Protein AF-A0A383DL75-F1 (afdb_monomer_lite)

InterPro domains:
  IPR011055 Duplicated hybrid motif [G3DSA:2.70.70.10] (88-172)

Foldseek 3Di:
DDDDDDDDDDDDDDPPPDPPLDFDAADDDPDPQPPDPDDDDPVVVVVCVVPPDDDDPPDPPDDPQQQAQKPDDHQDCPDPVDQKYWQAAAFNDQDAPDGAHPNRDHSHDGRHHHIDMDRNDVVCVVVVVIPGHDSDDFAWPDWDDDFDPPDPDDDPRGGDTDIDTADPVRHD

Radius of gyration: 24.11 Å; chains: 1; bounding box: 43×79×74 Å

Secondary structure (DSSP, 8-state):
-------------------------S--------TT--PPPHHHHHHHHHHSPPPP-TT-SSS-----SBTTT-SS--STT--EEEEE------STT----TTSS--S-TT--S-EEEES-HHHHHTTSS-B--SSS-EEEEEE--S----SS--TT----EEEEE-TTS--

Organism: NCBI:txid408172

Sequence (172 aa):
MFKHCITLLSLGTLLVGQPREINFGGGPHQREHSTGLKCISEEERSFVREHRIEIDHESMRDTVLFQDPMGNGGMMNLNDSVRHHIWNFVDQNSAVGWILDYNCSFVTYDGHQGTDVVIGGFYYMDEMETPIVAAAPGIVTYSHDGEFDRRTSWINGAVANGVIVSHSDGTS

Structure (mmCIF, N/CA/C/O backbone):
data_AF-A0A383DL75-F1
#
_entry.id   AF-A0A383DL75-F1
#
loop_
_atom_site.group_PDB
_atom_site.id
_atom_site.type_symbol
_atom_site.label_atom_id
_atom_site.label_alt_id
_atom_site.label_comp_id
_atom_site.label_asym_id
_atom_site.label_entity_id
_atom_site.label_seq_id
_atom_site.pdbx_PDB_ins_code
_atom_site.Cartn_x
_atom_site.Cartn_y
_atom_site.Cartn_z
_atom_site.occupancy
_atom_site.B_iso_or_equiv
_atom_site.auth_seq_id
_atom_site.auth_comp_id
_atom_site.auth_asym_id
_atom_site.auth_atom_id
_atom_site.pdbx_PDB_model_num
ATOM 1 N N . MET A 1 1 ? -26.260 -59.511 -46.685 1.00 42.47 1 MET A N 1
ATOM 2 C CA . MET A 1 1 ? -24.889 -58.959 -46.586 1.00 42.47 1 MET A CA 1
ATOM 3 C C . MET A 1 1 ? -24.928 -57.748 -45.666 1.00 42.47 1 MET A C 1
ATOM 5 O O . MET A 1 1 ? -25.382 -56.693 -46.085 1.00 42.47 1 MET A O 1
ATOM 9 N N . 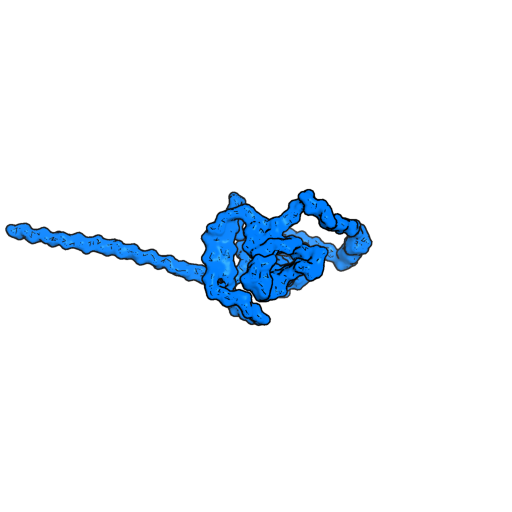PHE A 1 2 ? -24.555 -57.928 -44.398 1.00 41.06 2 PHE A N 1
ATOM 10 C CA . PHE A 1 2 ? -24.536 -56.861 -43.394 1.00 41.06 2 PHE A CA 1
ATOM 11 C C . PHE A 1 2 ? -23.313 -55.963 -43.613 1.00 41.06 2 PHE A C 1
ATOM 13 O O . PHE A 1 2 ? -22.188 -56.453 -43.603 1.00 41.06 2 PHE A O 1
ATOM 20 N N . LYS A 1 3 ? -23.523 -54.657 -43.810 1.00 42.84 3 LYS A N 1
ATOM 21 C CA . LYS A 1 3 ? -22.457 -53.650 -43.728 1.00 42.84 3 LYS A CA 1
ATOM 22 C C . LYS A 1 3 ? -22.528 -53.019 -42.340 1.00 42.84 3 LYS A C 1
ATOM 24 O O . LYS A 1 3 ? -23.490 -52.325 -42.030 1.00 42.84 3 LYS A O 1
ATOM 29 N N . HIS A 1 4 ? -21.551 -53.313 -41.489 1.00 50.03 4 HIS A N 1
ATOM 30 C CA . HIS A 1 4 ? -21.377 -52.624 -40.214 1.00 50.03 4 HIS A CA 1
ATOM 31 C C . HIS A 1 4 ? -20.684 -51.284 -40.477 1.00 50.03 4 HIS A C 1
ATOM 33 O O . HIS A 1 4 ? -19.511 -51.255 -40.839 1.00 50.03 4 HIS A O 1
ATOM 39 N N . CYS A 1 5 ? -21.417 -50.181 -40.324 1.00 48.91 5 CYS A N 1
ATOM 40 C CA . CYS A 1 5 ? -20.821 -48.853 -40.217 1.00 48.91 5 CYS A CA 1
ATOM 41 C C . CYS A 1 5 ? -20.457 -48.620 -38.751 1.00 48.91 5 CYS A C 1
ATOM 43 O O . CYS A 1 5 ? -21.336 -48.564 -37.895 1.00 48.91 5 CYS A O 1
ATOM 45 N N . ILE A 1 6 ? -19.161 -48.512 -38.468 1.00 52.97 6 ILE A N 1
ATOM 46 C CA . ILE A 1 6 ? -18.653 -48.093 -37.163 1.00 52.97 6 ILE A CA 1
ATOM 47 C C . ILE A 1 6 ? -18.639 -46.566 -37.163 1.00 52.97 6 ILE A C 1
ATOM 49 O O . ILE A 1 6 ? -17.884 -45.947 -37.912 1.00 52.97 6 ILE A O 1
ATOM 53 N N . THR A 1 7 ? -19.489 -45.962 -36.340 1.00 50.62 7 THR A N 1
ATOM 54 C CA . THR A 1 7 ? -19.525 -44.512 -36.133 1.00 50.62 7 THR A CA 1
ATOM 55 C C . THR A 1 7 ? -18.568 -44.163 -34.995 1.00 50.62 7 THR A C 1
ATOM 57 O O . THR A 1 7 ? -18.838 -44.479 -33.839 1.00 50.62 7 THR A O 1
ATOM 60 N N . LEU A 1 8 ? -17.434 -43.536 -35.312 1.00 49.12 8 LEU A N 1
ATOM 61 C CA . LEU A 1 8 ? -16.514 -42.983 -34.315 1.00 49.12 8 LEU A CA 1
ATOM 62 C C . LEU A 1 8 ? -17.004 -41.592 -33.891 1.00 49.12 8 LEU A C 1
ATOM 64 O O . LEU A 1 8 ? -16.992 -40.654 -34.683 1.00 49.12 8 LEU A O 1
ATOM 68 N N . LEU A 1 9 ? -17.440 -41.472 -32.637 1.00 41.78 9 LEU A N 1
ATOM 69 C CA . LEU A 1 9 ? -17.756 -40.204 -31.978 1.00 41.78 9 LEU A CA 1
ATOM 70 C C . LEU A 1 9 ? -16.511 -39.720 -31.228 1.00 41.78 9 LEU A C 1
ATOM 72 O O . LEU A 1 9 ? -16.161 -40.268 -30.186 1.00 41.78 9 LEU A O 1
ATOM 76 N N . SER A 1 10 ? -15.835 -38.698 -31.754 1.00 51.44 10 SER A N 1
ATOM 77 C CA . SER A 1 10 ? -14.781 -37.985 -31.028 1.00 51.44 10 SER A CA 1
ATOM 78 C C . SER A 1 10 ? -15.401 -36.836 -30.235 1.00 51.44 10 SER A C 1
ATOM 80 O O . SER A 1 10 ? -15.854 -35.850 -30.819 1.00 51.44 10 SER A O 1
ATOM 82 N N . LEU A 1 11 ? -15.421 -36.950 -28.907 1.00 47.81 11 LEU A N 1
ATOM 83 C CA . LEU A 1 11 ? -15.796 -35.852 -28.021 1.00 47.81 11 LEU A CA 1
ATOM 84 C C . LEU A 1 11 ? -14.562 -34.962 -27.808 1.00 47.81 11 LEU A C 1
ATOM 86 O O . LEU A 1 11 ? -13.659 -35.309 -27.052 1.00 47.81 11 LEU A O 1
ATOM 90 N N . GLY A 1 12 ? -14.491 -33.840 -28.522 1.00 51.06 12 GLY A N 1
ATOM 91 C CA . GLY A 1 12 ? -13.482 -32.811 -28.283 1.00 51.06 12 GLY A CA 1
ATOM 92 C C . GLY A 1 12 ? -13.946 -31.879 -27.169 1.00 51.06 12 GLY A C 1
ATOM 93 O O . GLY A 1 12 ? -14.786 -31.015 -27.403 1.00 51.06 12 GLY A O 1
ATOM 94 N N . THR A 1 13 ? -13.418 -32.037 -25.959 1.00 52.97 13 THR A N 1
ATOM 95 C CA . THR A 1 13 ? -13.577 -31.039 -24.894 1.00 52.97 13 THR A CA 1
ATOM 96 C C . THR A 1 13 ? -12.610 -29.886 -25.135 1.00 52.97 13 THR A C 1
ATOM 98 O O . THR A 1 13 ? -11.416 -30.002 -24.868 1.00 52.97 13 THR A O 1
ATOM 101 N N . LEU A 1 14 ? -13.129 -28.764 -25.635 1.00 51.28 14 LEU A N 1
ATOM 102 C CA . LEU A 1 14 ? -12.447 -27.474 -25.570 1.00 51.28 14 LEU A CA 1
ATOM 103 C C . LEU A 1 14 ? -12.584 -26.935 -24.143 1.00 51.28 14 LEU A C 1
ATOM 105 O O . LEU A 1 14 ? -13.627 -26.401 -23.769 1.00 51.28 14 LEU A O 1
ATOM 109 N N . LEU A 1 15 ? -11.531 -27.086 -23.338 1.00 45.84 15 LEU A N 1
ATOM 110 C CA . LEU A 1 15 ? -11.371 -26.305 -22.115 1.00 45.84 15 LEU A CA 1
ATOM 111 C C . LEU A 1 15 ? -11.049 -24.867 -22.526 1.00 45.84 15 LEU A C 1
ATOM 113 O O . LEU A 1 15 ? -9.891 -24.506 -22.720 1.00 45.84 15 LEU A O 1
ATOM 117 N N . VAL A 1 16 ? -12.084 -24.046 -22.697 1.00 49.78 16 VAL A N 1
ATOM 118 C CA . VAL A 1 16 ? -11.918 -22.595 -22.799 1.00 49.78 16 VAL A CA 1
ATOM 119 C C . VAL A 1 16 ? -11.788 -22.060 -21.377 1.00 49.78 16 VAL A C 1
ATOM 121 O O . VAL A 1 16 ? -12.759 -21.620 -20.768 1.00 49.78 16 VAL A O 1
ATOM 124 N N . GLY A 1 17 ? -10.583 -22.141 -20.816 1.00 41.09 17 GLY A N 1
ATOM 125 C CA . GLY A 1 17 ? -10.219 -21.276 -19.704 1.00 41.09 17 GLY A CA 1
ATOM 126 C C . GLY A 1 17 ? -10.011 -19.883 -20.278 1.00 41.09 17 GLY A C 1
ATOM 127 O O . GLY A 1 17 ? -8.987 -19.639 -20.906 1.00 41.09 17 GLY A O 1
ATOM 128 N N . GLN A 1 18 ? -10.988 -18.985 -20.139 1.00 46.84 18 GLN A N 1
ATOM 129 C CA . GLN A 1 18 ? -10.703 -17.571 -20.361 1.00 46.84 18 GLN A CA 1
ATOM 130 C C . GLN A 1 18 ? -9.778 -17.134 -19.221 1.00 46.84 18 GLN A C 1
ATOM 132 O O . GLN A 1 18 ? -10.210 -17.226 -18.067 1.00 46.84 18 GLN A O 1
ATOM 137 N N . PRO A 1 19 ? -8.537 -16.687 -19.484 1.00 45.16 19 PRO A N 1
ATOM 138 C CA . PRO A 1 19 ? -7.807 -15.947 -18.472 1.00 45.16 19 PRO A CA 1
ATOM 139 C C . PRO A 1 19 ? -8.673 -14.731 -18.146 1.00 45.16 19 PRO A C 1
ATOM 141 O O . PRO A 1 19 ? -8.923 -13.878 -18.998 1.00 45.16 19 PRO A O 1
ATOM 144 N N . ARG A 1 20 ? -9.244 -14.702 -16.941 1.00 49.75 20 ARG A N 1
ATOM 145 C CA . ARG A 1 20 ? -9.799 -13.461 -16.419 1.00 49.75 20 ARG A CA 1
ATOM 146 C C . ARG A 1 20 ? -8.587 -12.610 -16.096 1.00 49.75 20 ARG A C 1
ATOM 148 O O . ARG A 1 20 ? -7.905 -12.895 -15.122 1.00 49.75 20 ARG A O 1
ATOM 155 N N . GLU A 1 21 ? -8.316 -11.611 -16.924 1.00 49.25 21 GLU A N 1
ATOM 156 C CA . GLU A 1 21 ? -7.461 -10.502 -16.516 1.00 49.25 21 GLU A CA 1
ATOM 157 C C . GLU A 1 21 ? -8.170 -9.819 -15.344 1.00 49.25 21 GLU A C 1
ATOM 159 O O . GLU A 1 21 ? -9.138 -9.073 -15.508 1.00 49.25 21 GLU A O 1
ATOM 164 N N . ILE A 1 22 ? -7.771 -10.194 -14.130 1.00 54.69 22 ILE A N 1
ATOM 165 C CA . ILE A 1 22 ? -8.186 -9.510 -12.916 1.00 54.69 22 ILE A CA 1
ATOM 166 C C . ILE A 1 22 ? -7.226 -8.338 -12.780 1.00 54.69 22 ILE A C 1
ATOM 168 O O . ILE A 1 22 ? -6.061 -8.517 -12.436 1.00 54.69 22 ILE A O 1
ATOM 172 N N . ASN A 1 23 ? -7.716 -7.135 -13.067 1.00 51.34 23 ASN A N 1
ATOM 173 C CA . ASN A 1 23 ? -6.994 -5.930 -12.694 1.00 51.34 23 ASN A CA 1
ATOM 174 C C . ASN A 1 23 ? -6.968 -5.863 -11.170 1.00 51.34 23 ASN A C 1
ATOM 176 O O . ASN A 1 23 ? -8.003 -5.663 -10.532 1.00 51.34 23 ASN A O 1
ATOM 180 N N . PHE A 1 24 ? -5.791 -6.061 -10.593 1.00 51.41 24 PHE A N 1
ATOM 181 C CA . PHE A 1 24 ? -5.577 -5.835 -9.177 1.00 51.41 24 PHE A CA 1
ATOM 182 C C . PHE A 1 24 ? -5.606 -4.329 -8.901 1.00 51.41 24 PHE A C 1
ATOM 184 O O . PHE A 1 24 ? -4.715 -3.591 -9.314 1.00 51.41 24 PHE A O 1
ATOM 191 N N . GLY A 1 25 ? -6.648 -3.875 -8.211 1.00 55.88 25 GLY A N 1
ATOM 192 C CA . GLY A 1 25 ? -6.538 -2.749 -7.284 1.00 55.88 25 GLY A CA 1
ATOM 193 C C . GLY A 1 25 ? -6.279 -3.296 -5.880 1.00 55.88 25 GLY A C 1
ATOM 194 O O . GLY A 1 25 ? -6.403 -4.508 -5.677 1.00 55.88 25 GLY A O 1
ATOM 195 N N . GLY A 1 26 ? -5.951 -2.434 -4.908 1.00 52.50 26 GLY A N 1
ATOM 196 C CA . GLY A 1 26 ? -6.023 -2.810 -3.489 1.00 52.50 26 GLY A CA 1
ATOM 197 C C . GLY A 1 26 ? -7.316 -3.598 -3.257 1.00 52.50 26 GLY A C 1
ATOM 198 O O . GLY A 1 26 ? -8.362 -3.175 -3.741 1.00 52.50 26 GLY A O 1
ATOM 199 N N . GLY A 1 27 ? -7.207 -4.809 -2.708 1.00 48.97 27 GLY A N 1
ATOM 200 C CA . GLY A 1 27 ? -8.174 -5.887 -2.937 1.00 48.97 27 GLY A CA 1
ATOM 201 C C . GLY A 1 27 ? -9.645 -5.530 -2.667 1.00 48.97 27 GLY A C 1
ATOM 202 O O . GLY A 1 27 ? -9.949 -4.619 -1.892 1.00 48.97 27 GLY A O 1
ATOM 203 N N . PRO A 1 28 ? -10.595 -6.258 -3.280 1.00 49.22 28 PRO A N 1
ATOM 204 C CA . PRO A 1 28 ? -12.015 -5.996 -3.112 1.00 49.22 28 PRO A CA 1
ATOM 205 C C . PRO A 1 28 ? -12.474 -6.434 -1.718 1.00 49.22 28 PRO A C 1
ATOM 207 O O . PRO A 1 28 ? -13.021 -7.520 -1.541 1.00 49.22 28 PRO A O 1
ATOM 210 N N . HIS A 1 29 ? -12.307 -5.580 -0.713 1.00 53.38 29 HIS A N 1
ATOM 211 C CA . HIS A 1 29 ? -13.022 -5.763 0.541 1.00 53.38 29 HIS A CA 1
ATOM 212 C C . HIS A 1 29 ? -14.446 -5.227 0.363 1.00 53.38 29 HIS A C 1
ATOM 214 O O . HIS A 1 29 ? -14.641 -4.038 0.080 1.00 53.38 29 HIS A O 1
ATOM 220 N N . GLN A 1 30 ? -15.453 -6.098 0.502 1.00 52.34 30 GLN A N 1
ATOM 221 C CA . GLN A 1 30 ? -16.832 -5.647 0.677 1.00 52.34 30 GLN A CA 1
ATOM 222 C C . GLN A 1 30 ? -16.879 -4.850 1.971 1.00 52.34 30 GLN A C 1
ATOM 224 O O . GLN A 1 30 ? -16.890 -5.408 3.063 1.00 52.34 30 GLN A O 1
ATOM 229 N N . ARG A 1 31 ? -16.862 -3.527 1.846 1.00 54.28 31 ARG A N 1
ATOM 230 C CA . ARG A 1 31 ? -16.997 -2.671 3.008 1.00 54.28 31 ARG A CA 1
ATOM 231 C C . ARG A 1 31 ? -18.422 -2.765 3.512 1.00 54.28 31 ARG A C 1
ATOM 233 O O . ARG A 1 31 ? -19.342 -2.238 2.887 1.00 54.28 31 ARG A O 1
ATOM 240 N N . GLU A 1 32 ? -18.595 -3.387 4.670 1.00 54.12 32 GLU A N 1
ATOM 241 C CA . GLU A 1 32 ? -19.666 -2.947 5.548 1.00 54.12 32 GLU A CA 1
ATOM 242 C C . GLU A 1 32 ? -19.426 -1.461 5.819 1.00 54.12 32 GLU A C 1
ATOM 244 O O . GLU A 1 32 ? -18.307 -1.042 6.123 1.00 54.12 32 GLU A O 1
ATOM 249 N N . HIS A 1 33 ? -20.453 -0.642 5.599 1.00 50.91 33 HIS A N 1
ATOM 250 C CA . HIS A 1 33 ? -20.354 0.792 5.817 1.00 50.91 33 HIS A CA 1
ATOM 251 C C . HIS A 1 33 ? -19.803 1.047 7.225 1.00 50.91 33 HIS A C 1
ATOM 253 O O . HIS A 1 33 ? -20.473 0.740 8.211 1.00 50.91 33 HIS A O 1
ATOM 259 N N . SER A 1 34 ? -18.647 1.705 7.340 1.00 53.69 34 SER A N 1
ATOM 260 C CA . SER A 1 34 ? -18.241 2.342 8.591 1.00 53.69 34 SER A CA 1
ATOM 261 C C . SER A 1 34 ? -19.082 3.607 8.786 1.00 53.69 34 SER A C 1
ATOM 263 O O . SER A 1 34 ? -18.582 4.733 8.779 1.00 53.69 34 SER A O 1
ATOM 265 N N . THR A 1 35 ? -20.402 3.444 8.910 1.00 48.66 35 THR A N 1
ATOM 266 C CA . THR A 1 35 ? -21.279 4.494 9.419 1.00 48.66 35 THR A CA 1
ATOM 267 C C . THR A 1 35 ? -20.797 4.837 10.823 1.00 48.66 35 THR A C 1
ATOM 269 O O . THR A 1 35 ? -21.092 4.115 11.771 1.00 48.66 35 THR A O 1
ATOM 272 N N . GLY A 1 36 ? -20.033 5.923 10.953 1.00 57.62 36 GLY A N 1
ATOM 273 C CA . GLY A 1 36 ? -19.662 6.479 12.252 1.00 57.62 36 GLY A CA 1
ATOM 274 C C . GLY A 1 36 ? -18.179 6.487 12.608 1.00 57.62 36 GLY A C 1
ATOM 275 O O . GLY A 1 36 ? -17.886 6.570 13.800 1.00 57.62 36 GLY A O 1
ATOM 276 N N . LEU A 1 37 ? -17.243 6.450 11.647 1.00 62.88 37 LEU A N 1
ATOM 277 C CA . LEU A 1 37 ? -15.841 6.750 11.967 1.00 62.88 37 LEU A CA 1
ATOM 278 C C . LEU A 1 37 ? -15.741 8.221 12.415 1.00 62.88 37 LEU A C 1
ATOM 280 O O . LEU A 1 37 ? -15.730 9.149 11.608 1.00 62.88 37 LEU A O 1
ATOM 284 N N . LYS A 1 38 ? -15.790 8.439 13.732 1.00 75.12 38 LYS A N 1
ATOM 285 C CA . LYS A 1 38 ? -15.783 9.767 14.342 1.00 75.12 38 LYS A CA 1
ATOM 286 C C . LYS A 1 38 ? -14.341 10.173 14.600 1.00 75.12 38 LYS A C 1
ATOM 288 O O . LYS A 1 38 ? -13.745 9.771 15.595 1.00 75.12 38 LYS A O 1
ATOM 293 N N . CYS A 1 39 ? -13.800 10.971 13.693 1.00 84.81 39 CYS A N 1
ATOM 294 C CA . CYS A 1 39 ? -12.496 11.576 13.883 1.00 84.81 39 CYS A CA 1
ATOM 295 C C . CYS A 1 39 ? -12.513 12.571 15.042 1.00 84.81 39 CYS A C 1
ATOM 297 O O . CYS A 1 39 ? -13.478 13.318 15.216 1.00 84.81 39 CYS A O 1
ATOM 299 N N . ILE A 1 40 ? -11.436 12.558 15.825 1.00 86.94 40 ILE A N 1
ATOM 300 C CA . ILE A 1 40 ? -11.167 13.590 16.826 1.00 86.94 40 ILE A CA 1
ATOM 301 C C . ILE A 1 40 ? -10.831 14.912 16.128 1.00 86.94 40 ILE A C 1
ATOM 303 O O . ILE A 1 40 ? -10.343 14.911 14.993 1.00 86.94 40 ILE A O 1
ATOM 307 N N . SER A 1 41 ? -11.093 16.034 16.793 1.00 88.12 41 SER A N 1
ATOM 308 C CA . SER A 1 41 ? -10.716 17.352 16.280 1.00 88.12 41 SER A CA 1
ATOM 309 C C . SER A 1 41 ? -9.192 17.534 16.268 1.00 88.12 41 SER A C 1
ATOM 311 O O . SER A 1 41 ? -8.450 16.779 16.903 1.00 88.12 41 SER A O 1
ATOM 313 N N . GLU A 1 42 ? -8.693 18.547 15.556 1.00 87.38 42 GLU A N 1
ATOM 314 C CA . GLU A 1 42 ? -7.250 18.825 15.532 1.00 87.38 42 GLU A CA 1
ATOM 315 C C . GLU A 1 42 ? -6.740 19.315 16.900 1.00 87.38 42 GLU A C 1
ATOM 317 O O . GLU A 1 42 ? -5.592 19.053 17.271 1.00 87.38 42 GLU A O 1
ATOM 322 N N .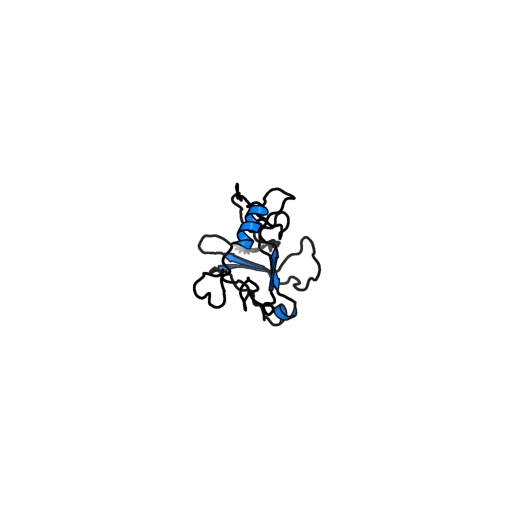 GLU A 1 43 ? -7.601 19.960 17.692 1.00 92.38 43 GLU A N 1
ATOM 323 C CA . GLU A 1 43 ? -7.315 20.327 19.081 1.00 92.38 43 GLU A CA 1
ATOM 324 C C . GLU A 1 43 ? -7.177 19.080 19.961 1.00 92.38 43 GLU A C 1
ATOM 326 O O . GLU A 1 43 ? -6.179 18.938 20.668 1.00 92.38 43 GLU A O 1
ATOM 331 N N . GLU A 1 44 ? -8.128 18.143 19.878 1.00 91.19 44 GLU A N 1
ATOM 332 C CA . GLU A 1 44 ? -8.065 16.864 20.598 1.00 91.19 44 GLU A CA 1
ATOM 333 C C . GLU A 1 44 ? -6.829 16.057 20.178 1.00 91.19 44 GLU A C 1
ATOM 335 O O . GLU A 1 44 ? -6.119 15.503 21.018 1.00 91.19 44 GLU A O 1
ATOM 340 N N . ARG A 1 45 ? -6.514 16.037 18.879 1.00 89.31 45 ARG A N 1
ATOM 341 C CA . ARG A 1 45 ? -5.322 15.366 18.353 1.00 89.31 45 ARG A CA 1
ATOM 342 C C . ARG A 1 45 ? -4.034 15.997 18.873 1.00 89.31 45 ARG A C 1
ATOM 344 O O . ARG A 1 45 ? -3.108 15.274 19.241 1.00 89.31 45 ARG A O 1
ATOM 351 N N . SER A 1 46 ? -3.959 17.324 18.915 1.00 90.69 46 SER A N 1
ATOM 352 C CA . SER A 1 46 ? -2.805 18.042 19.467 1.00 90.69 46 SER A CA 1
ATOM 353 C C . SER A 1 46 ? -2.635 17.754 20.953 1.00 90.69 46 SER A C 1
ATOM 355 O O . SER A 1 46 ? -1.528 17.431 21.379 1.00 90.69 46 SER A O 1
ATOM 357 N N . PHE A 1 47 ? -3.739 17.751 21.703 1.00 94.19 47 PHE A N 1
ATOM 358 C CA . PHE A 1 47 ? -3.746 17.375 23.110 1.00 94.19 47 PHE A CA 1
ATOM 359 C C . PHE A 1 47 ? -3.204 15.953 23.314 1.00 94.19 47 PHE A C 1
ATOM 361 O O . PHE A 1 47 ? -2.295 15.756 24.117 1.00 94.19 47 PHE A O 1
ATOM 368 N N . VAL A 1 48 ? -3.678 14.969 22.541 1.00 89.69 48 VAL A N 1
ATOM 369 C CA . VAL A 1 48 ? -3.166 13.589 22.607 1.00 89.69 48 VAL A CA 1
ATOM 370 C C . VAL A 1 48 ? -1.678 13.522 22.254 1.00 89.69 48 VAL A C 1
ATOM 372 O O . VAL A 1 48 ? -0.934 12.837 22.945 1.00 89.69 48 VAL A O 1
ATOM 375 N N . ARG A 1 49 ? -1.207 14.224 21.215 1.00 86.94 49 ARG A N 1
ATOM 376 C CA . ARG A 1 49 ? 0.219 14.211 20.832 1.00 86.94 49 ARG A CA 1
ATOM 377 C C . ARG A 1 49 ? 1.134 14.793 21.907 1.00 86.94 49 ARG A C 1
ATOM 379 O O . ARG A 1 49 ? 2.239 14.290 22.065 1.00 86.94 49 ARG A O 1
ATOM 386 N N . GLU A 1 50 ? 0.683 15.822 22.616 1.00 93.06 50 GLU A N 1
ATOM 387 C CA . GLU A 1 50 ? 1.445 16.464 23.693 1.00 93.06 50 GLU A CA 1
ATOM 388 C C . GLU A 1 50 ? 1.436 15.638 24.989 1.00 93.06 50 GLU A C 1
ATOM 390 O O . GLU A 1 50 ? 2.417 15.639 25.726 1.00 93.06 50 GLU A O 1
ATOM 395 N N . HIS A 1 51 ? 0.350 14.905 25.255 1.00 91.69 51 HIS A N 1
ATOM 396 C CA . HIS A 1 51 ? 0.144 14.196 26.524 1.00 91.69 51 HIS A CA 1
ATOM 397 C C . HIS A 1 51 ? 0.296 12.672 26.419 1.00 91.69 51 HIS A C 1
ATOM 399 O O . HIS A 1 51 ? 0.115 11.966 27.416 1.00 91.69 51 HIS A O 1
ATOM 405 N N . ARG A 1 52 ? 0.594 12.131 25.231 1.00 87.38 52 ARG A N 1
ATOM 406 C CA . ARG A 1 52 ? 0.845 10.694 25.065 1.00 87.38 52 ARG A CA 1
ATOM 407 C C . ARG A 1 52 ? 2.137 10.301 25.773 1.00 87.38 52 ARG A C 1
ATOM 409 O O . ARG A 1 52 ? 3.127 11.022 25.746 1.00 87.38 52 ARG A O 1
ATOM 416 N N . ILE A 1 53 ? 2.127 9.111 26.359 1.00 87.31 53 ILE A N 1
ATOM 417 C CA . ILE A 1 53 ? 3.335 8.481 26.885 1.00 87.31 53 ILE A CA 1
ATOM 418 C C . ILE A 1 53 ? 4.173 8.022 25.689 1.00 87.31 53 ILE A C 1
ATOM 420 O O . ILE A 1 53 ? 3.668 7.308 24.821 1.00 87.31 53 ILE A O 1
ATOM 424 N N . GLU A 1 54 ? 5.439 8.428 25.642 1.00 78.75 54 GLU A N 1
ATOM 425 C CA . GLU A 1 54 ? 6.400 7.865 24.696 1.00 78.75 54 GLU A CA 1
ATOM 426 C C . GLU A 1 54 ? 6.791 6.465 25.173 1.00 78.75 54 GLU A C 1
ATOM 428 O O . GLU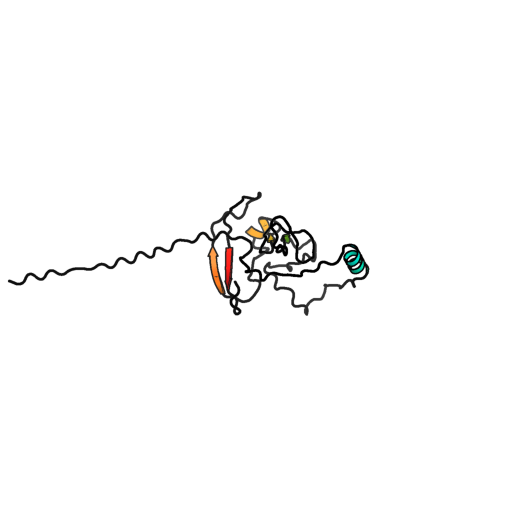 A 1 54 ? 7.307 6.287 26.277 1.00 78.75 54 GLU A O 1
ATOM 433 N N . ILE A 1 55 ? 6.475 5.459 24.360 1.00 72.44 55 ILE A N 1
ATOM 434 C CA . ILE A 1 55 ? 6.837 4.070 24.625 1.00 72.44 55 ILE A CA 1
ATOM 435 C C . ILE A 1 55 ? 8.123 3.786 23.859 1.00 72.44 55 ILE A C 1
ATOM 437 O O . ILE A 1 55 ? 8.168 3.945 22.641 1.00 72.44 55 ILE A O 1
ATOM 441 N N . ASP A 1 56 ? 9.155 3.354 24.578 1.00 67.44 56 ASP A N 1
ATOM 442 C CA . ASP A 1 56 ? 10.360 2.813 23.964 1.00 67.44 56 ASP A CA 1
ATOM 443 C C . ASP A 1 56 ? 10.061 1.414 23.404 1.00 67.44 56 ASP A C 1
ATOM 445 O O . ASP A 1 56 ? 9.657 0.494 24.124 1.00 67.44 56 ASP A O 1
ATOM 449 N N . HIS A 1 57 ? 10.216 1.278 22.091 1.00 62.59 57 HIS A N 1
ATOM 450 C CA . HIS A 1 57 ? 9.873 0.076 21.346 1.00 62.59 57 HIS A CA 1
ATOM 451 C C . HIS A 1 57 ? 11.037 -0.929 21.241 1.00 62.59 57 HIS A C 1
ATOM 453 O O . HIS A 1 57 ? 10.851 -1.982 20.628 1.00 62.59 57 HIS A O 1
ATOM 459 N N . GLU A 1 58 ? 12.197 -0.681 21.872 1.00 57.47 58 GLU A N 1
ATOM 460 C CA . GLU A 1 58 ? 13.389 -1.552 21.788 1.00 57.47 58 GLU A CA 1
ATOM 461 C C . GLU A 1 58 ? 13.150 -3.030 22.189 1.00 57.47 58 GLU A C 1
ATOM 463 O O . GLU A 1 58 ? 13.912 -3.909 21.786 1.00 57.47 58 GLU A O 1
ATOM 468 N N . SER A 1 59 ? 12.085 -3.349 22.940 1.00 52.50 59 SER A N 1
ATOM 469 C CA . SER A 1 59 ? 11.833 -4.695 23.492 1.00 52.50 59 SER A CA 1
ATOM 470 C C . SER A 1 59 ? 10.431 -5.267 23.203 1.00 52.50 59 SER A C 1
ATOM 472 O O . SER A 1 59 ? 9.919 -6.077 23.985 1.00 52.50 59 SER A O 1
ATOM 474 N N . MET A 1 60 ? 9.773 -4.902 22.098 1.00 52.97 60 MET A N 1
ATOM 475 C CA . MET A 1 60 ? 8.456 -5.466 21.745 1.00 52.97 60 MET A CA 1
ATOM 476 C C . MET A 1 60 ? 8.526 -6.944 21.307 1.00 52.97 60 MET A C 1
ATOM 478 O O . MET A 1 60 ? 8.351 -7.278 20.141 1.00 52.97 60 MET A O 1
ATOM 482 N N . ARG A 1 61 ? 8.750 -7.859 22.258 1.00 51.62 61 ARG A N 1
ATOM 483 C CA . ARG A 1 61 ? 8.542 -9.307 22.073 1.00 51.62 61 ARG A CA 1
ATOM 484 C C . ARG A 1 61 ? 7.082 -9.734 22.245 1.00 51.62 61 ARG A C 1
ATOM 486 O O . ARG A 1 61 ? 6.754 -10.848 21.859 1.00 51.62 61 ARG A O 1
ATOM 493 N N . ASP A 1 62 ? 6.243 -8.878 22.831 1.00 47.38 62 ASP A N 1
ATOM 494 C CA . ASP A 1 62 ? 4.943 -9.288 23.394 1.00 47.38 62 ASP A CA 1
ATOM 495 C C . ASP A 1 62 ? 3.735 -8.528 22.826 1.00 47.38 62 ASP A C 1
ATOM 497 O O . ASP A 1 62 ? 2.591 -8.757 23.207 1.00 47.38 62 ASP A O 1
ATOM 501 N N . THR A 1 63 ? 3.961 -7.606 21.892 1.00 47.91 63 THR A N 1
ATOM 502 C CA . THR A 1 63 ? 2.864 -7.050 21.098 1.00 47.91 63 THR A CA 1
ATOM 503 C C . THR A 1 63 ? 2.721 -7.924 19.868 1.00 47.91 63 THR A C 1
ATOM 505 O O . THR A 1 63 ? 3.713 -8.173 19.184 1.00 47.91 63 THR A O 1
ATOM 508 N N . VAL A 1 64 ? 1.501 -8.384 19.576 1.00 46.34 64 VAL A N 1
ATOM 509 C CA . VAL A 1 64 ? 1.164 -8.919 18.253 1.00 46.34 64 VAL A CA 1
ATOM 510 C C . VAL A 1 64 ? 1.317 -7.756 17.279 1.00 46.34 64 VAL A C 1
ATOM 512 O O . VAL A 1 64 ? 0.380 -7.008 17.013 1.00 46.34 64 VAL A O 1
ATOM 515 N N . LEU A 1 65 ? 2.550 -7.536 16.830 1.00 49.38 65 LEU A N 1
ATOM 516 C CA . LEU A 1 65 ? 2.827 -6.739 15.658 1.00 49.38 65 LEU A CA 1
ATOM 517 C C . LEU A 1 65 ? 2.019 -7.406 14.548 1.00 49.38 65 LEU A C 1
ATOM 519 O O . LEU A 1 65 ? 2.068 -8.635 14.424 1.00 49.38 65 LEU A O 1
ATOM 523 N N . PHE A 1 66 ? 1.243 -6.627 13.790 1.00 50.41 66 PHE A N 1
ATOM 524 C CA . PHE A 1 66 ? 0.740 -7.102 12.503 1.00 50.41 66 PHE A CA 1
ATOM 525 C C . PHE A 1 66 ? 1.900 -7.831 11.828 1.00 50.41 66 PHE A C 1
ATOM 527 O O . PHE A 1 66 ? 2.984 -7.254 11.711 1.00 50.41 66 PHE A O 1
ATOM 534 N N . GLN A 1 67 ? 1.717 -9.121 11.530 1.00 53.06 67 GLN A N 1
ATOM 535 C CA . GLN A 1 67 ? 2.753 -9.896 10.864 1.00 53.06 67 GLN A CA 1
ATOM 536 C C . GLN A 1 67 ? 3.090 -9.143 9.587 1.00 53.06 67 GLN A C 1
ATOM 538 O O . GLN A 1 67 ? 2.225 -8.929 8.741 1.00 53.06 67 GLN A O 1
ATOM 543 N N . ASP A 1 68 ? 4.319 -8.645 9.532 1.00 63.03 68 ASP A N 1
ATOM 544 C CA . ASP A 1 68 ? 4.760 -7.792 8.449 1.00 63.03 68 ASP A CA 1
ATOM 545 C C . ASP A 1 68 ? 4.818 -8.627 7.167 1.00 63.03 68 ASP A C 1
ATOM 547 O O . ASP A 1 68 ? 5.593 -9.589 7.116 1.00 63.03 68 ASP A O 1
ATOM 551 N N . PRO A 1 69 ? 4.010 -8.306 6.140 1.00 67.19 69 PRO A N 1
ATOM 552 C CA . PRO A 1 69 ? 4.127 -8.975 4.856 1.00 67.19 69 PRO A CA 1
ATOM 553 C C . PRO A 1 69 ? 5.421 -8.607 4.125 1.00 67.19 69 PRO A C 1
ATOM 555 O O . PRO A 1 69 ? 5.706 -9.186 3.084 1.00 67.19 69 PRO A O 1
ATOM 558 N N . MET A 1 70 ? 6.211 -7.656 4.622 1.00 64.19 70 MET A N 1
ATOM 559 C CA . MET A 1 70 ? 7.532 -7.340 4.100 1.00 64.19 70 MET A CA 1
ATOM 560 C C . MET A 1 70 ? 8.592 -7.947 5.023 1.00 64.19 70 MET A C 1
ATOM 562 O O . MET A 1 70 ? 8.587 -7.776 6.234 1.00 64.19 70 MET A O 1
ATOM 566 N N . GLY A 1 71 ? 9.514 -8.741 4.490 1.00 58.66 71 GLY A N 1
ATOM 567 C CA . GLY A 1 71 ? 10.627 -9.236 5.296 1.00 58.66 71 GLY A CA 1
ATOM 568 C C . GLY A 1 71 ? 11.500 -8.088 5.828 1.00 58.66 71 GLY A C 1
ATOM 569 O O . GLY A 1 71 ? 11.462 -6.969 5.326 1.00 58.66 71 GLY A O 1
ATOM 570 N N . ASN A 1 72 ? 12.376 -8.398 6.788 1.00 56.94 72 ASN A N 1
ATOM 571 C CA . ASN A 1 72 ? 13.527 -7.555 7.141 1.00 56.94 72 ASN A CA 1
ATOM 572 C C . ASN A 1 72 ? 13.235 -6.196 7.834 1.00 56.94 72 ASN A C 1
ATOM 574 O O . ASN A 1 72 ? 14.012 -5.260 7.659 1.00 56.94 72 ASN A O 1
ATOM 578 N N . GLY A 1 73 ? 12.188 -6.060 8.665 1.00 54.56 73 GLY A N 1
ATOM 579 C CA . GLY A 1 73 ? 12.137 -4.902 9.582 1.00 54.56 73 GLY A CA 1
ATOM 580 C C . GLY A 1 73 ? 10.808 -4.468 10.201 1.00 54.56 73 GLY A C 1
ATOM 581 O O . GLY A 1 73 ? 10.853 -3.664 11.127 1.00 54.56 73 GLY A O 1
ATOM 582 N N . GLY A 1 74 ? 9.651 -4.977 9.773 1.00 55.59 74 GLY A N 1
ATOM 583 C CA . GLY A 1 74 ? 8.349 -4.469 10.235 1.00 55.59 74 GLY A CA 1
ATOM 584 C C . GLY A 1 74 ? 7.795 -3.380 9.299 1.00 55.59 74 GLY A C 1
ATOM 585 O O . GLY A 1 74 ? 8.553 -2.534 8.839 1.00 55.59 74 GLY A O 1
ATOM 586 N N . MET A 1 75 ? 6.471 -3.326 9.059 1.00 55.09 75 MET A N 1
ATOM 587 C CA . MET A 1 75 ? 5.806 -2.254 8.276 1.00 55.09 75 MET A CA 1
ATOM 588 C C . MET A 1 75 ? 6.097 -0.847 8.822 1.00 55.09 75 MET A C 1
ATOM 590 O O . MET A 1 75 ? 5.958 0.156 8.121 1.00 55.09 75 MET A O 1
ATOM 594 N N . MET A 1 76 ? 6.458 -0.778 10.102 1.00 52.47 76 MET A N 1
ATOM 595 C CA . MET A 1 76 ? 6.803 0.447 10.795 1.00 52.47 76 MET A CA 1
ATOM 596 C C . MET A 1 76 ? 8.294 0.699 10.596 1.00 52.47 76 MET A C 1
ATOM 598 O O . MET A 1 76 ? 9.132 -0.060 11.07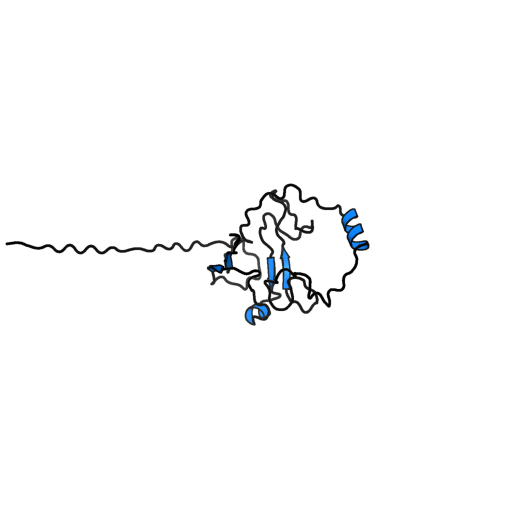7 1.00 52.47 76 MET A O 1
ATOM 602 N N . ASN A 1 77 ? 8.621 1.780 9.894 1.00 53.28 77 ASN A N 1
ATOM 603 C CA . ASN A 1 77 ? 9.988 2.262 9.778 1.00 53.28 77 ASN A CA 1
ATOM 604 C C . ASN A 1 77 ? 10.468 2.731 11.166 1.00 53.28 77 ASN A C 1
ATOM 606 O O . ASN A 1 77 ? 10.197 3.856 11.582 1.00 53.28 77 ASN A O 1
ATOM 610 N N . LEU A 1 78 ? 11.106 1.828 11.917 1.00 51.44 78 LEU A N 1
ATOM 611 C CA . LEU A 1 78 ? 11.650 2.111 13.250 1.00 51.44 78 LEU A CA 1
ATOM 612 C C . LEU A 1 78 ? 13.090 2.650 13.193 1.00 51.44 78 LEU A C 1
ATOM 614 O O . LEU A 1 78 ? 13.631 3.041 14.224 1.00 51.44 78 LEU A O 1
ATOM 618 N N . ASN A 1 79 ? 13.724 2.669 12.014 1.00 54.88 79 ASN A N 1
ATOM 619 C CA . ASN A 1 79 ? 15.036 3.272 11.790 1.00 54.88 79 ASN A CA 1
ATOM 620 C C . ASN A 1 79 ? 15.288 3.547 10.296 1.00 54.88 79 ASN A C 1
ATOM 622 O O . ASN A 1 79 ? 14.816 2.814 9.432 1.00 54.88 79 ASN A O 1
ATOM 626 N N . ASP A 1 80 ? 16.151 4.522 9.995 1.00 55.41 80 ASP A N 1
ATOM 627 C CA . ASP A 1 80 ? 16.562 4.907 8.628 1.00 55.41 80 ASP A CA 1
ATOM 628 C C . ASP A 1 80 ? 17.177 3.761 7.787 1.00 55.41 80 ASP A C 1
ATOM 630 O O . ASP A 1 80 ? 17.478 3.942 6.604 1.00 55.41 80 ASP A O 1
ATOM 634 N N . SER A 1 81 ? 17.402 2.581 8.380 1.00 57.84 81 SER A N 1
ATOM 635 C CA . SER A 1 81 ? 17.888 1.390 7.672 1.00 57.84 81 SER A CA 1
ATOM 636 C C . SER A 1 81 ? 16.755 0.574 7.040 1.00 57.84 81 SER A C 1
ATOM 638 O O . SER A 1 81 ? 17.027 -0.220 6.139 1.00 57.84 81 SER A O 1
ATOM 640 N N . VAL A 1 82 ? 15.498 0.784 7.452 1.00 60.44 82 VAL A N 1
ATOM 641 C CA . VAL A 1 82 ? 14.321 0.150 6.851 1.00 60.44 82 VAL A CA 1
ATOM 642 C C . VAL A 1 82 ? 13.938 0.907 5.580 1.00 60.44 82 VAL A C 1
ATOM 644 O O . VAL A 1 82 ? 13.499 2.057 5.608 1.00 60.44 82 VAL A O 1
ATOM 647 N N . ARG A 1 83 ? 14.135 0.260 4.431 1.00 70.19 83 ARG A N 1
ATOM 648 C CA . ARG A 1 83 ? 13.934 0.849 3.101 1.00 70.19 83 ARG A CA 1
ATOM 649 C C . ARG A 1 83 ? 12.571 0.475 2.537 1.00 70.19 83 ARG A C 1
ATOM 651 O O . ARG A 1 83 ? 12.464 0.088 1.385 1.00 70.19 83 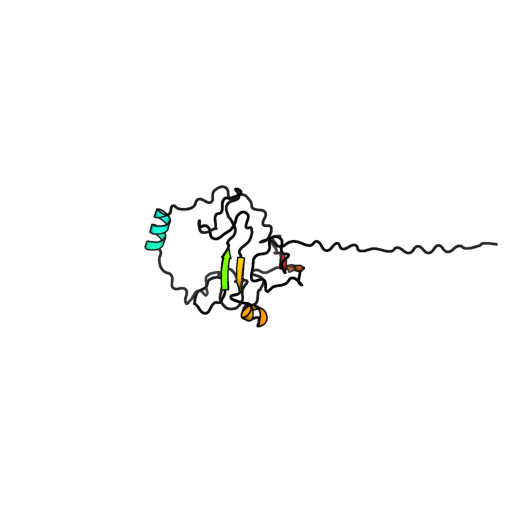ARG A O 1
ATOM 658 N N . HIS A 1 84 ? 11.526 0.610 3.339 1.00 75.56 84 HIS A N 1
ATOM 659 C CA . HIS A 1 84 ? 10.139 0.538 2.892 1.00 75.56 84 HIS A CA 1
ATOM 660 C C . HIS A 1 84 ? 9.278 1.492 3.708 1.00 75.56 84 HIS A C 1
ATOM 662 O O . HIS A 1 84 ? 9.657 1.922 4.798 1.00 75.56 84 HIS A O 1
ATOM 668 N N . HIS A 1 85 ? 8.146 1.891 3.143 1.00 76.88 85 HIS A N 1
ATOM 669 C CA . HIS A 1 85 ? 7.194 2.773 3.810 1.00 76.88 85 HIS A CA 1
ATOM 670 C C . HIS A 1 85 ? 5.793 2.578 3.245 1.00 76.88 85 HIS A C 1
ATOM 672 O O . HIS A 1 85 ? 5.616 2.121 2.115 1.00 76.88 85 HIS A O 1
ATOM 678 N N . ILE A 1 86 ? 4.796 2.953 4.040 1.00 83.69 86 ILE A N 1
ATOM 679 C CA . ILE A 1 86 ? 3.408 2.994 3.595 1.00 83.69 86 ILE A CA 1
ATOM 680 C C . ILE A 1 86 ? 3.207 4.253 2.751 1.00 83.69 86 ILE A C 1
ATOM 682 O O . ILE A 1 86 ? 3.570 5.349 3.179 1.00 83.69 86 ILE A O 1
ATOM 686 N N . TRP A 1 87 ? 2.638 4.087 1.560 1.00 87.56 87 TRP A N 1
ATOM 687 C CA . TRP A 1 87 ? 2.369 5.180 0.625 1.00 87.56 87 TRP A CA 1
ATOM 688 C C . TRP A 1 87 ? 0.924 5.671 0.707 1.00 87.56 87 TRP A C 1
ATOM 690 O O . TRP A 1 87 ? 0.691 6.873 0.768 1.00 87.56 87 TRP A O 1
ATOM 700 N N . ASN A 1 88 ? -0.038 4.747 0.778 1.00 90.81 88 ASN A N 1
ATOM 701 C CA . ASN A 1 88 ? -1.457 5.046 0.960 1.00 90.81 88 ASN A CA 1
ATOM 702 C C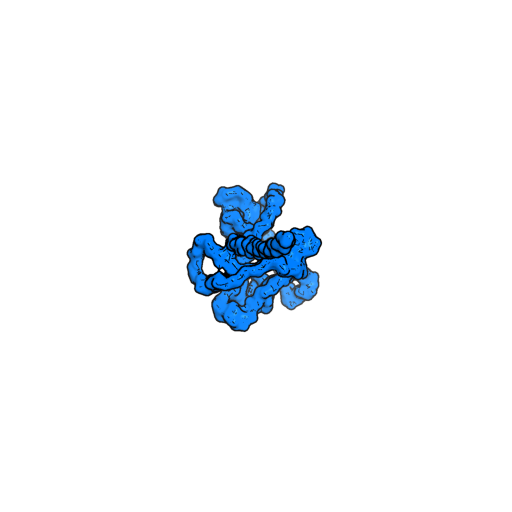 . ASN A 1 88 ? -2.101 4.026 1.892 1.00 90.81 88 ASN A C 1
ATOM 704 O O . ASN A 1 88 ? -1.798 2.836 1.831 1.00 90.81 88 ASN A O 1
ATOM 708 N N . PHE A 1 89 ? -3.060 4.477 2.690 1.00 90.81 89 PHE A N 1
ATOM 709 C CA . PHE A 1 89 ? -3.945 3.618 3.471 1.00 90.81 89 PHE A CA 1
ATOM 710 C C . PHE A 1 89 ? -5.276 3.394 2.761 1.00 90.81 89 PHE A C 1
ATOM 712 O O . PHE A 1 89 ? -5.609 4.094 1.807 1.00 90.81 89 PHE A O 1
ATOM 719 N N . VAL A 1 90 ? -6.074 2.469 3.286 1.00 90.00 90 VAL A N 1
ATOM 720 C CA . VAL A 1 90 ? -7.471 2.259 2.894 1.00 90.00 90 VAL A CA 1
ATOM 721 C C . VAL A 1 90 ? -8.275 3.550 3.108 1.00 90.00 90 VAL A C 1
ATOM 723 O O . VAL A 1 90 ? -8.247 4.118 4.201 1.00 90.00 90 VAL A O 1
ATOM 726 N N . ASP A 1 91 ? -9.009 3.995 2.087 1.00 91.31 91 ASP A N 1
ATOM 727 C CA . ASP A 1 91 ? -9.820 5.219 2.127 1.00 91.31 91 ASP A CA 1
ATOM 728 C C . ASP A 1 91 ? -11.126 5.005 2.890 1.00 91.31 91 ASP A C 1
ATOM 730 O O . ASP A 1 91 ? -12.120 4.643 2.285 1.00 91.31 91 ASP A O 1
ATOM 734 N N . GLN A 1 92 ? -11.174 5.208 4.198 1.00 89.06 92 GLN A N 1
ATOM 735 C CA . GLN A 1 92 ? -12.342 5.033 5.070 1.00 89.06 92 GLN A CA 1
ATOM 736 C C . GLN A 1 92 ? -13.592 5.834 4.658 1.00 89.06 92 GLN A C 1
ATOM 738 O O . GLN A 1 92 ? -14.677 5.549 5.169 1.00 89.06 92 GLN A O 1
ATOM 743 N N . ASN A 1 93 ? -13.488 6.801 3.743 1.00 87.50 93 ASN A N 1
ATOM 744 C CA . ASN A 1 93 ? -14.644 7.526 3.238 1.00 87.50 93 ASN A CA 1
ATOM 745 C C . ASN A 1 93 ? -15.229 6.834 1.998 1.00 87.50 93 ASN A C 1
ATOM 747 O O . ASN A 1 93 ? -14.532 6.527 1.045 1.00 87.50 93 ASN A O 1
ATOM 751 N N . SER A 1 94 ? -16.534 6.563 2.004 1.00 83.62 94 SER A N 1
ATOM 752 C CA . SER A 1 94 ? -17.219 5.956 0.854 1.00 83.62 94 SER A CA 1
ATOM 753 C C . SER A 1 94 ? -17.872 6.979 -0.079 1.00 83.62 94 SER A C 1
ATOM 755 O O . SER A 1 94 ? -18.432 6.600 -1.110 1.00 83.62 94 SER A O 1
ATOM 757 N N . ALA A 1 95 ? -17.853 8.266 0.279 1.00 88.19 95 ALA A N 1
ATOM 758 C CA . ALA A 1 95 ? -18.390 9.326 -0.557 1.00 88.19 95 ALA A CA 1
ATOM 759 C C . ALA A 1 95 ? -17.374 9.713 -1.636 1.00 88.19 95 ALA A C 1
ATOM 761 O O . ALA A 1 95 ? -16.315 10.245 -1.328 1.00 88.19 95 ALA A O 1
ATOM 762 N N . VAL A 1 96 ? -17.753 9.516 -2.901 1.00 89.50 96 VAL A N 1
ATOM 763 C CA . VAL A 1 96 ? -16.927 9.852 -4.072 1.00 89.50 96 VAL A CA 1
ATOM 764 C C . VAL A 1 96 ? -16.362 11.271 -3.978 1.00 89.50 96 VAL A C 1
ATOM 766 O O . VAL A 1 96 ? -17.099 12.234 -3.740 1.00 89.50 96 VAL A O 1
ATOM 769 N N . GLY A 1 97 ? -15.059 11.391 -4.212 1.00 90.38 97 GLY A N 1
ATOM 770 C CA . GLY A 1 97 ? -14.300 12.638 -4.167 1.00 90.38 97 GLY A CA 1
ATOM 771 C C . GLY A 1 97 ? -13.893 13.089 -2.763 1.00 90.38 97 GLY A C 1
ATOM 772 O O . GLY A 1 97 ? -13.268 14.143 -2.632 1.00 90.38 97 GLY A O 1
ATOM 773 N N . TRP A 1 98 ? -14.222 12.320 -1.724 1.00 91.50 98 TRP A N 1
ATOM 774 C CA . TRP A 1 98 ? -13.796 12.570 -0.352 1.00 91.50 98 TRP A CA 1
ATOM 775 C C . TRP A 1 98 ? -12.915 11.434 0.123 1.00 91.50 98 TRP A C 1
ATOM 777 O O . TRP A 1 98 ? -13.253 10.278 -0.069 1.00 91.50 98 TRP A O 1
ATOM 787 N N . ILE A 1 99 ? -11.825 11.784 0.798 1.00 92.38 99 ILE A N 1
ATOM 788 C CA . ILE A 1 99 ? -10.829 10.818 1.250 1.00 92.38 99 ILE A CA 1
ATOM 789 C C . ILE A 1 99 ? -10.621 10.913 2.755 1.00 92.38 99 ILE A C 1
ATOM 791 O O . ILE A 1 99 ? -10.673 12.008 3.325 1.00 92.38 99 ILE A O 1
ATOM 795 N N . LEU A 1 100 ? -10.394 9.773 3.400 1.00 92.19 100 LEU A N 1
ATOM 796 C CA . LEU A 1 100 ? -10.075 9.707 4.825 1.00 92.19 100 LEU A CA 1
ATOM 797 C C . LEU A 1 100 ? -9.275 8.442 5.132 1.00 92.19 100 LEU A C 1
ATOM 799 O O . LEU A 1 100 ? -9.750 7.350 4.869 1.00 92.19 100 LEU A O 1
ATOM 803 N N . ASP A 1 101 ? -8.095 8.545 5.734 1.00 90.81 101 ASP A N 1
ATOM 804 C CA . ASP A 1 101 ? -7.380 7.351 6.209 1.00 90.81 101 ASP A CA 1
ATOM 805 C C . ASP A 1 101 ? -7.797 6.928 7.635 1.00 90.81 101 ASP A C 1
ATOM 807 O O . ASP A 1 101 ? -8.517 7.637 8.345 1.00 90.81 101 ASP A O 1
ATOM 811 N N . TYR A 1 102 ? -7.330 5.754 8.080 1.00 87.25 102 TYR A N 1
ATOM 812 C CA . TYR A 1 102 ? -7.629 5.202 9.414 1.00 87.25 102 TYR A CA 1
ATOM 813 C C . TYR A 1 102 ? -7.158 6.092 10.579 1.00 87.25 102 TYR A C 1
ATOM 815 O O . TYR A 1 102 ? -7.669 5.969 11.691 1.00 87.25 102 TYR A O 1
ATOM 823 N N . ASN A 1 103 ? -6.186 6.976 10.338 1.00 86.88 103 ASN A N 1
ATOM 824 C CA . ASN A 1 103 ? -5.654 7.918 11.314 1.00 86.88 103 ASN A CA 1
ATOM 825 C C . ASN A 1 103 ? -6.358 9.284 11.227 1.00 86.88 103 ASN A C 1
ATOM 827 O O . ASN A 1 103 ? -5.894 10.269 11.810 1.00 86.88 103 ASN A O 1
ATOM 831 N N . CYS A 1 104 ? -7.487 9.362 10.517 1.00 88.62 104 CYS A N 1
ATOM 832 C CA . CYS A 1 104 ? -8.239 10.589 10.284 1.00 88.62 104 CYS A CA 1
ATOM 833 C C . CYS A 1 104 ? -7.427 11.678 9.560 1.00 88.62 104 CYS A C 1
ATOM 835 O O . CYS A 1 104 ? -7.569 12.871 9.844 1.00 88.62 104 CYS A O 1
ATOM 837 N N . SER A 1 105 ? -6.528 11.262 8.675 1.00 89.62 105 SER A N 1
ATOM 838 C CA . SER A 1 105 ? -5.728 12.115 7.798 1.00 89.62 105 SER A CA 1
ATOM 839 C C . SER A 1 105 ? -6.113 11.862 6.331 1.00 89.62 105 SER A C 1
ATOM 841 O O . SER A 1 105 ? -7.196 11.347 6.045 1.00 89.62 105 SER A O 1
ATOM 843 N N . PHE A 1 106 ? -5.259 12.283 5.395 1.00 92.31 106 PHE A N 1
ATOM 844 C CA . PHE A 1 106 ? -5.524 12.258 3.954 1.00 92.31 106 PHE A CA 1
ATOM 845 C C . PHE A 1 106 ? -4.452 11.481 3.170 1.00 92.31 106 PHE A C 1
ATOM 847 O O . PHE A 1 106 ? -4.189 11.794 2.012 1.00 92.31 106 PHE A O 1
ATOM 854 N N . VAL A 1 107 ? -3.795 10.496 3.795 1.00 92.94 107 VAL A N 1
ATOM 855 C CA . VAL A 1 107 ? -2.770 9.647 3.156 1.00 92.94 107 VAL A CA 1
ATOM 856 C C . VAL A 1 107 ? -3.457 8.465 2.466 1.00 92.94 107 VAL A C 1
ATOM 858 O O . VAL A 1 107 ? -3.381 7.316 2.900 1.00 92.94 107 VAL A O 1
ATOM 861 N N . THR A 1 108 ? -4.238 8.780 1.436 1.00 93.19 108 THR A N 1
ATOM 862 C CA . THR A 1 108 ? -5.018 7.838 0.626 1.00 93.19 108 THR A CA 1
ATOM 863 C C . THR A 1 108 ? -5.512 8.526 -0.658 1.00 93.19 108 THR A C 1
ATOM 865 O O . THR A 1 108 ? -5.216 9.700 -0.889 1.00 93.19 108 THR A O 1
ATOM 868 N N . TYR A 1 109 ? -6.272 7.823 -1.497 1.00 92.31 109 TYR A N 1
ATOM 869 C CA . TYR A 1 109 ? -6.955 8.375 -2.669 1.00 92.31 109 TYR A CA 1
ATOM 870 C C . TYR A 1 109 ? -8.390 7.844 -2.777 1.00 92.31 109 TYR A C 1
ATOM 872 O O . TYR A 1 109 ? -8.711 6.803 -2.212 1.00 92.31 109 TYR A O 1
ATOM 880 N N . ASP A 1 110 ? -9.238 8.572 -3.510 1.00 92.25 110 ASP A N 1
ATOM 881 C CA . ASP A 1 110 ? -10.679 8.300 -3.618 1.00 92.25 110 ASP A CA 1
ATOM 882 C C . ASP A 1 110 ? -10.947 6.863 -4.078 1.00 92.25 110 ASP A C 1
ATOM 884 O O . ASP A 1 110 ? -10.509 6.444 -5.155 1.00 92.25 110 ASP A O 1
ATOM 888 N N . GLY A 1 111 ? -11.652 6.109 -3.235 1.00 88.69 111 GLY A N 1
ATOM 889 C CA . GLY A 1 111 ? -12.016 4.722 -3.502 1.00 88.69 111 GLY A CA 1
ATOM 890 C C . GLY A 1 111 ? -10.895 3.707 -3.264 1.00 88.69 111 GLY A C 1
ATOM 891 O O . GLY A 1 111 ? -11.035 2.556 -3.679 1.00 88.69 111 GLY A O 1
ATOM 892 N N . HIS A 1 112 ? -9.796 4.076 -2.599 1.00 89.81 112 HIS A N 1
ATOM 893 C CA . HIS A 1 112 ? -8.715 3.137 -2.310 1.00 89.81 112 HIS A CA 1
ATOM 894 C C . HIS A 1 112 ? -9.158 2.029 -1.336 1.00 89.81 112 HIS A C 1
ATOM 896 O O . HIS A 1 112 ? -9.619 2.292 -0.222 1.00 89.81 112 HIS A O 1
ATOM 902 N N . GLN A 1 113 ? -9.010 0.761 -1.730 1.00 87.12 113 GLN A N 1
ATOM 903 C CA . GLN A 1 113 ? -9.475 -0.388 -0.937 1.00 87.12 113 GLN A CA 1
ATOM 904 C C . GLN A 1 113 ? -8.346 -1.194 -0.273 1.00 87.12 113 GLN A C 1
ATOM 906 O O . GLN A 1 113 ? -8.639 -2.133 0.462 1.00 87.12 113 GLN A O 1
ATOM 911 N N . GLY A 1 114 ? -7.079 -0.825 -0.485 1.00 85.56 114 GLY A N 1
ATOM 912 C CA . GLY A 1 114 ? -5.916 -1.512 0.081 1.00 85.56 114 GLY A CA 1
ATOM 913 C C . GLY A 1 114 ? -4.993 -0.590 0.873 1.00 85.56 114 GLY A C 1
ATOM 914 O O . GLY A 1 114 ? -5.285 0.585 1.077 1.00 85.56 114 GLY A O 1
ATOM 915 N N . THR A 1 115 ? -3.873 -1.143 1.326 1.00 87.50 115 THR A N 1
ATOM 916 C CA . THR A 1 115 ? -2.742 -0.371 1.850 1.00 87.50 115 THR A CA 1
ATOM 917 C C . THR A 1 115 ? -1.581 -0.562 0.889 1.00 87.50 115 THR A C 1
ATOM 919 O O . THR A 1 115 ? -1.163 -1.694 0.650 1.00 87.50 115 THR A O 1
ATOM 922 N N . ASP A 1 116 ? -1.061 0.536 0.355 1.00 88.69 116 ASP A N 1
ATOM 923 C CA . ASP A 1 116 ? 0.084 0.522 -0.546 1.00 88.69 116 ASP A CA 1
ATOM 924 C C . ASP A 1 116 ? 1.364 0.557 0.285 1.00 88.69 116 ASP A C 1
ATOM 926 O O . ASP A 1 116 ? 1.572 1.490 1.068 1.00 88.69 116 ASP A O 1
ATOM 930 N N . VAL A 1 117 ? 2.244 -0.424 0.092 1.00 84.44 117 VAL A N 1
ATOM 931 C CA . VAL A 1 117 ? 3.558 -0.452 0.742 1.00 84.44 117 VAL A CA 1
ATOM 932 C C . VAL A 1 117 ? 4.654 -0.485 -0.314 1.00 84.44 117 VAL A C 1
ATOM 934 O O . VAL A 1 117 ? 4.618 -1.275 -1.255 1.00 84.44 117 VAL A O 1
ATOM 937 N N . VAL A 1 118 ? 5.617 0.420 -0.178 1.00 84.00 118 VAL A N 1
ATOM 938 C CA . VAL A 1 118 ? 6.665 0.663 -1.169 1.00 84.00 118 VAL A CA 1
ATOM 939 C C . VAL A 1 118 ? 7.931 -0.082 -0.781 1.00 84.00 118 VAL A C 1
ATOM 941 O O . VAL A 1 118 ? 8.453 0.122 0.311 1.00 84.00 118 VAL A O 1
ATOM 944 N N . ILE A 1 119 ? 8.483 -0.861 -1.713 1.00 83.25 119 ILE A N 1
ATOM 945 C CA . ILE A 1 119 ? 9.876 -1.319 -1.654 1.00 83.25 119 ILE A CA 1
ATOM 946 C C . ILE A 1 119 ? 10.771 -0.128 -2.022 1.00 83.25 119 ILE A C 1
ATOM 948 O O . ILE A 1 119 ? 10.561 0.522 -3.044 1.00 83.25 119 ILE A O 1
ATOM 952 N N . GLY A 1 120 ? 11.786 0.174 -1.215 1.00 80.75 120 GLY A N 1
ATOM 953 C CA . GLY A 1 120 ? 12.604 1.395 -1.292 1.00 80.75 120 GLY A CA 1
ATOM 954 C C . GLY A 1 120 ? 13.571 1.486 -2.470 1.00 80.75 120 GLY A C 1
ATOM 955 O O . GLY A 1 120 ? 14.577 2.190 -2.386 1.00 80.75 120 GLY A O 1
ATOM 956 N N . GLY A 1 121 ? 13.301 0.768 -3.558 1.00 86.44 121 GLY A N 1
ATOM 957 C CA . GLY A 1 121 ? 14.042 0.831 -4.809 1.00 86.44 121 GLY A CA 1
ATOM 958 C C . GLY A 1 121 ? 14.167 -0.520 -5.506 1.00 86.44 121 GLY A C 1
ATOM 959 O O . GLY A 1 121 ? 14.072 -1.576 -4.884 1.00 86.44 121 GLY A O 1
ATOM 960 N N . PHE A 1 122 ? 14.448 -0.475 -6.811 1.00 89.88 122 PHE A N 1
ATOM 961 C CA . PHE A 1 122 ? 14.572 -1.682 -7.636 1.00 89.88 122 PHE A CA 1
ATOM 962 C C . PHE A 1 122 ? 15.714 -2.601 -7.205 1.00 89.88 122 PHE A C 1
ATOM 964 O O . PHE A 1 122 ? 15.574 -3.805 -7.325 1.00 89.88 122 PHE A O 1
ATOM 971 N N . TYR A 1 123 ? 16.795 -2.062 -6.635 1.00 88.81 123 TYR A N 1
ATOM 972 C CA . TYR A 1 123 ? 17.886 -2.887 -6.111 1.00 88.81 123 TYR A CA 1
ATOM 973 C C . TYR A 1 123 ? 17.394 -3.891 -5.046 1.00 88.81 123 TYR A C 1
ATOM 975 O O . TYR A 1 123 ? 17.694 -5.072 -5.151 1.00 88.81 123 TYR A O 1
ATOM 983 N N . TYR A 1 124 ? 16.570 -3.466 -4.076 1.00 85.06 124 TYR A N 1
ATOM 984 C CA . TYR A 1 124 ? 16.062 -4.368 -3.023 1.00 85.06 124 TYR A CA 1
ATOM 985 C C . TYR A 1 124 ? 15.065 -5.395 -3.549 1.00 85.06 124 TYR A C 1
ATOM 987 O O . TYR A 1 124 ? 14.967 -6.496 -3.013 1.00 85.06 124 TYR A O 1
ATOM 995 N N . MET A 1 125 ? 14.326 -5.017 -4.592 1.00 86.12 125 MET A N 1
ATOM 996 C CA . MET A 1 125 ? 13.419 -5.910 -5.300 1.00 86.12 125 MET A CA 1
ATOM 997 C C . MET A 1 125 ? 14.203 -6.995 -6.054 1.00 86.12 125 MET A C 1
ATOM 999 O O . MET A 1 125 ? 13.892 -8.173 -5.921 1.00 86.12 125 MET A O 1
ATOM 1003 N N . ASP A 1 126 ? 15.243 -6.603 -6.794 1.00 89.88 126 ASP A N 1
ATOM 1004 C CA . ASP A 1 126 ? 16.051 -7.495 -7.632 1.00 89.88 126 ASP A CA 1
ATOM 1005 C C . ASP A 1 126 ? 16.902 -8.471 -6.814 1.00 89.88 126 ASP A C 1
ATOM 1007 O O . ASP A 1 126 ? 16.985 -9.652 -7.142 1.00 89.88 126 ASP A O 1
ATOM 1011 N N . GLU A 1 127 ? 17.517 -7.978 -5.738 1.00 89.62 127 GLU A N 1
ATOM 1012 C CA . GLU A 1 127 ? 18.383 -8.768 -4.856 1.00 89.62 127 GLU A CA 1
ATOM 1013 C C . GLU A 1 127 ? 17.593 -9.529 -3.778 1.00 89.62 127 GLU A C 1
ATOM 1015 O O . GLU A 1 127 ? 18.179 -10.216 -2.942 1.00 89.62 127 GLU A O 1
ATOM 1020 N N . MET A 1 128 ? 16.256 -9.423 -3.781 1.00 84.31 128 MET A N 1
ATOM 1021 C CA . MET A 1 128 ? 15.372 -10.054 -2.794 1.00 84.31 128 MET A CA 1
ATOM 1022 C C . MET A 1 128 ? 15.722 -9.669 -1.339 1.00 84.31 128 MET A C 1
ATOM 1024 O O . MET A 1 128 ? 15.501 -10.435 -0.401 1.00 84.31 128 MET A O 1
ATOM 1028 N N . GLU A 1 129 ? 16.242 -8.454 -1.129 1.00 81.56 129 GLU A N 1
ATOM 1029 C CA . GLU A 1 129 ? 16.566 -7.922 0.206 1.00 81.56 129 GLU A CA 1
ATOM 1030 C C . GLU A 1 129 ? 15.303 -7.519 0.997 1.00 81.56 129 GLU A C 1
ATOM 1032 O O . GLU A 1 129 ? 15.350 -7.354 2.219 1.00 81.56 129 GLU A O 1
ATOM 1037 N N . THR A 1 130 ? 14.160 -7.384 0.315 1.00 79.50 130 THR A N 1
ATOM 1038 C CA . THR A 1 130 ? 12.844 -7.116 0.918 1.00 79.50 130 THR A CA 1
ATOM 1039 C C . THR A 1 130 ? 11.797 -8.080 0.349 1.00 79.50 130 THR A C 1
ATOM 1041 O O . THR A 1 130 ? 11.016 -7.704 -0.526 1.00 79.50 130 THR A O 1
ATOM 1044 N N . PRO A 1 131 ? 11.795 -9.353 0.786 1.00 79.50 131 PRO A N 1
ATOM 1045 C CA . PRO A 1 131 ? 10.859 -10.342 0.266 1.00 79.50 131 PRO A CA 1
ATOM 1046 C C . PRO A 1 131 ? 9.425 -10.016 0.697 1.00 79.50 131 PRO A C 1
ATOM 1048 O O . PRO A 1 131 ? 9.193 -9.654 1.850 1.00 79.50 131 PRO A O 1
ATOM 1051 N N . ILE A 1 132 ? 8.464 -10.193 -0.211 1.00 81.31 132 ILE A N 1
ATOM 1052 C CA . ILE A 1 132 ? 7.033 -10.110 0.104 1.00 81.31 132 ILE A CA 1
ATOM 1053 C C . ILE A 1 132 ? 6.558 -11.498 0.544 1.00 81.31 132 ILE A C 1
ATOM 1055 O O . ILE A 1 132 ? 6.724 -12.483 -0.176 1.00 81.31 132 ILE A O 1
ATOM 1059 N N . VAL A 1 133 ? 5.969 -11.578 1.732 1.00 82.62 133 VAL A N 1
ATOM 1060 C CA . VAL A 1 133 ? 5.455 -12.796 2.360 1.00 82.62 133 VAL A CA 1
ATOM 1061 C C . VAL A 1 133 ? 3.974 -12.648 2.704 1.00 82.62 133 VAL A C 1
ATOM 1063 O O . VAL A 1 133 ? 3.433 -11.548 2.783 1.00 82.62 133 VAL A O 1
ATOM 1066 N N . ALA A 1 134 ? 3.292 -13.774 2.912 1.00 81.69 134 ALA A N 1
ATOM 1067 C CA . ALA A 1 134 ? 1.906 -13.751 3.360 1.00 81.69 134 ALA A CA 1
ATOM 1068 C C . ALA A 1 134 ? 1.815 -13.159 4.778 1.00 81.69 134 ALA A C 1
ATOM 1070 O O . ALA A 1 134 ? 2.456 -13.663 5.700 1.00 81.69 134 ALA A O 1
ATOM 1071 N N . ALA A 1 135 ? 0.984 -12.127 4.949 1.00 77.00 135 ALA A N 1
ATOM 1072 C CA . ALA A 1 135 ? 0.784 -11.455 6.238 1.00 77.00 135 ALA A CA 1
ATOM 1073 C C . ALA A 1 135 ? 0.060 -12.334 7.275 1.00 77.00 135 ALA A C 1
ATOM 1075 O O . ALA A 1 135 ? 0.065 -12.031 8.462 1.00 77.00 135 ALA A O 1
ATOM 1076 N N . ALA A 1 136 ? -0.618 -13.393 6.830 1.00 80.88 136 ALA A N 1
ATOM 1077 C CA . ALA A 1 136 ? -1.354 -14.315 7.684 1.00 80.88 136 ALA A CA 1
ATOM 1078 C C . ALA A 1 136 ? -1.417 -15.717 7.050 1.00 80.88 136 ALA A C 1
ATOM 1080 O O . ALA A 1 136 ? -1.284 -15.849 5.827 1.00 80.88 136 ALA A O 1
ATOM 1081 N N . PRO A 1 137 ? -1.648 -16.780 7.848 1.00 83.94 137 PRO A N 1
ATOM 1082 C CA . PRO A 1 137 ? -1.831 -18.129 7.325 1.00 83.94 137 PRO A CA 1
ATOM 1083 C C . PRO A 1 137 ? -2.996 -18.207 6.336 1.00 83.94 137 PRO A C 1
ATOM 1085 O O . PRO A 1 137 ? -4.098 -17.737 6.621 1.00 83.94 137 PRO A O 1
ATOM 1088 N N . GLY A 1 138 ? -2.776 -18.858 5.200 1.00 87.69 138 GLY A N 1
ATOM 1089 C CA . GLY A 1 138 ? -3.804 -19.051 4.188 1.00 87.69 138 GLY A CA 1
ATOM 1090 C C . GLY A 1 138 ? -3.327 -19.922 3.033 1.00 87.69 138 GLY A C 1
ATOM 1091 O O . GLY A 1 138 ? -2.222 -20.468 3.055 1.00 87.69 138 GLY A O 1
ATOM 1092 N N . ILE A 1 139 ? -4.189 -20.070 2.033 1.00 92.62 139 ILE A N 1
ATOM 1093 C CA . ILE A 1 139 ? -3.940 -20.861 0.828 1.00 92.62 139 ILE A CA 1
ATOM 1094 C C . ILE A 1 139 ? -3.907 -19.910 -0.361 1.00 92.62 139 ILE A C 1
ATOM 1096 O O . ILE A 1 139 ? -4.853 -19.160 -0.573 1.00 92.62 139 ILE A O 1
ATOM 1100 N N . VAL A 1 140 ? -2.847 -19.966 -1.166 1.00 92.44 140 VAL A N 1
ATOM 1101 C CA . VAL A 1 140 ? -2.807 -19.244 -2.442 1.00 92.44 140 VAL A CA 1
ATOM 1102 C C . VAL A 1 140 ? -3.887 -19.809 -3.368 1.00 92.44 140 VAL A C 1
ATOM 1104 O O . VAL A 1 140 ? -3.844 -20.986 -3.728 1.00 92.44 140 VAL A O 1
ATOM 1107 N N . THR A 1 141 ? -4.857 -18.979 -3.744 1.00 91.44 141 THR A N 1
ATOM 1108 C CA . THR A 1 141 ? -5.987 -19.353 -4.616 1.00 91.44 141 THR A CA 1
ATOM 1109 C C . THR A 1 141 ? -5.907 -18.723 -6.002 1.00 91.44 141 THR A C 1
ATOM 1111 O O . THR A 1 141 ? -6.596 -19.174 -6.917 1.00 91.44 141 THR A O 1
ATOM 1114 N N . TYR A 1 142 ? -5.049 -17.718 -6.181 1.00 90.06 142 TYR A N 1
ATOM 1115 C CA . TYR A 1 142 ? -4.752 -17.098 -7.469 1.00 90.06 142 TYR A CA 1
ATOM 1116 C C . TYR A 1 142 ? -3.325 -16.551 -7.478 1.00 90.06 142 TYR A C 1
ATOM 1118 O O . TYR A 1 142 ? -2.845 -16.052 -6.461 1.00 90.06 142 TYR A O 1
ATOM 1126 N N . SER A 1 143 ? -2.677 -16.598 -8.638 1.00 91.06 143 SER A N 1
ATOM 1127 C CA . SER A 1 143 ? -1.399 -15.939 -8.897 1.00 91.06 143 SER A CA 1
ATOM 1128 C C . SER A 1 143 ? -1.352 -15.451 -10.342 1.00 91.06 143 SER A C 1
ATOM 1130 O O . SER A 1 143 ? -1.736 -16.196 -11.246 1.00 91.06 143 SER A O 1
ATOM 1132 N N . HIS A 1 144 ? -0.838 -14.246 -10.554 1.00 89.88 144 HIS A N 1
ATOM 1133 C CA . HIS A 1 144 ? -0.536 -13.663 -11.858 1.00 89.88 144 HIS A CA 1
ATOM 1134 C C . HIS A 1 144 ? 0.860 -13.058 -11.824 1.00 89.88 144 HIS A C 1
ATOM 1136 O O . HIS A 1 144 ? 1.218 -12.379 -10.861 1.00 89.88 144 HIS A O 1
ATOM 1142 N N . ASP A 1 145 ? 1.613 -13.313 -12.882 1.00 90.75 145 ASP A N 1
ATOM 1143 C CA . ASP A 1 145 ? 2.975 -12.833 -13.084 1.00 90.75 145 ASP A CA 1
ATOM 1144 C C . ASP A 1 145 ? 3.176 -12.503 -14.576 1.00 90.75 145 ASP A C 1
ATOM 1146 O O . ASP A 1 145 ? 2.431 -12.999 -15.430 1.00 90.75 145 ASP A O 1
ATOM 1150 N N . GLY A 1 146 ? 4.190 -11.699 -14.897 1.00 92.06 146 GLY A N 1
ATOM 1151 C CA . GLY A 1 146 ? 4.559 -11.292 -16.256 1.00 92.06 146 GLY A CA 1
ATOM 1152 C C . GLY A 1 146 ? 4.380 -9.801 -16.557 1.00 92.06 146 GLY A C 1
ATOM 1153 O O . GLY A 1 146 ? 4.791 -9.349 -17.630 1.00 92.06 146 GLY A O 1
ATOM 1154 N N . GLU A 1 147 ? 3.815 -9.027 -15.630 1.00 92.25 147 GLU A N 1
ATOM 1155 C CA . GLU A 1 147 ? 3.727 -7.573 -15.745 1.00 92.25 147 GLU A CA 1
ATOM 1156 C C . GLU A 1 147 ? 5.069 -6.901 -15.454 1.00 92.25 147 GLU A C 1
ATOM 1158 O O . GLU A 1 147 ? 5.910 -7.396 -14.710 1.00 92.25 147 GLU A O 1
ATOM 1163 N N . PHE A 1 148 ? 5.282 -5.730 -16.049 1.00 91.94 148 PHE A N 1
ATOM 1164 C CA . PHE A 1 148 ? 6.512 -4.970 -15.847 1.00 91.94 148 PHE A CA 1
ATOM 1165 C C . PHE A 1 148 ? 6.542 -4.267 -14.476 1.00 91.94 148 PHE A C 1
ATOM 1167 O O . PHE A 1 148 ? 5.788 -3.311 -14.263 1.00 91.94 148 PHE A O 1
ATOM 1174 N N . ASP A 1 149 ? 7.478 -4.671 -13.608 1.00 88.19 149 ASP A N 1
ATOM 1175 C CA . ASP A 1 149 ? 7.605 -4.204 -12.212 1.00 88.19 149 ASP A CA 1
ATOM 1176 C C . ASP A 1 149 ? 8.406 -2.907 -12.017 1.00 88.19 149 ASP A C 1
ATOM 1178 O O . ASP A 1 149 ? 8.445 -2.346 -10.923 1.00 88.19 149 ASP A O 1
ATOM 1182 N N . ARG A 1 150 ? 9.066 -2.389 -13.063 1.00 91.00 150 ARG A N 1
ATOM 1183 C CA . ARG A 1 150 ? 9.979 -1.232 -12.944 1.00 91.00 150 ARG A CA 1
ATOM 1184 C C . ARG A 1 150 ? 9.421 0.075 -13.482 1.00 91.00 150 ARG A C 1
ATOM 1186 O O . ARG A 1 150 ? 10.133 0.878 -14.090 1.00 91.00 150 ARG A O 1
ATOM 1193 N N . ARG A 1 151 ? 8.122 0.295 -13.286 1.00 89.06 151 ARG A N 1
ATOM 1194 C CA . ARG A 1 151 ? 7.474 1.553 -13.672 1.00 89.06 151 ARG A CA 1
ATOM 1195 C C . ARG A 1 151 ? 7.943 2.671 -12.744 1.00 89.06 151 ARG A C 1
ATOM 1197 O O . ARG A 1 151 ? 7.944 2.524 -11.530 1.00 89.06 151 ARG A O 1
ATOM 1204 N N . THR A 1 152 ? 8.323 3.802 -13.323 1.00 90.31 152 THR A N 1
ATOM 1205 C CA . THR A 1 152 ? 8.717 5.016 -12.583 1.00 90.31 152 THR A CA 1
ATOM 1206 C C . THR A 1 152 ? 7.656 6.111 -12.652 1.00 90.31 152 THR A C 1
ATOM 1208 O O . THR A 1 152 ? 7.836 7.197 -12.106 1.00 90.31 152 THR A O 1
ATOM 1211 N N . SER A 1 153 ? 6.545 5.835 -13.331 1.00 89.62 153 SER A N 1
ATOM 1212 C CA . SER A 1 153 ? 5.403 6.724 -13.460 1.00 89.62 153 SER A CA 1
ATOM 1213 C C . SER A 1 153 ? 4.103 5.932 -13.392 1.00 89.62 153 SER A C 1
ATOM 1215 O O . SER A 1 153 ? 4.037 4.757 -13.765 1.00 89.62 153 SER A O 1
ATOM 1217 N N . TRP A 1 154 ? 3.060 6.599 -12.903 1.00 84.50 154 TRP A N 1
ATOM 1218 C CA . TRP A 1 154 ? 1.728 6.026 -12.816 1.00 84.50 154 TRP A CA 1
ATOM 1219 C C . TRP A 1 154 ? 1.116 5.833 -14.205 1.00 84.50 154 TRP A C 1
ATOM 1221 O O . TRP A 1 154 ? 1.156 6.732 -15.048 1.00 84.50 154 TRP A O 1
ATOM 1231 N N . ILE A 1 155 ? 0.507 4.669 -14.423 1.00 87.31 155 ILE A N 1
ATOM 1232 C CA . ILE A 1 155 ? -0.231 4.344 -15.642 1.00 87.31 155 ILE A CA 1
ATOM 1233 C C . ILE A 1 155 ? -1.618 3.871 -15.219 1.00 87.31 155 ILE A C 1
ATOM 1235 O O . ILE A 1 155 ? -1.766 2.792 -14.650 1.00 87.31 155 ILE A O 1
ATOM 1239 N N . ASN A 1 156 ? -2.637 4.681 -15.506 1.00 84.31 156 ASN A N 1
ATOM 1240 C CA . ASN A 1 156 ? -4.023 4.319 -15.220 1.00 84.31 156 ASN A CA 1
ATOM 1241 C C . ASN A 1 156 ? -4.412 3.034 -15.961 1.00 84.31 156 ASN A C 1
ATOM 1243 O O . ASN A 1 156 ? -4.210 2.932 -17.171 1.00 84.31 156 ASN A O 1
ATOM 1247 N N . GLY A 1 157 ? -4.997 2.082 -15.233 1.00 82.69 157 GLY A N 1
ATOM 1248 C CA . GLY A 1 157 ? -5.442 0.803 -15.792 1.00 82.69 157 GLY A CA 1
ATOM 1249 C C . GLY A 1 157 ? -4.316 -0.194 -16.071 1.00 82.69 157 GLY A C 1
ATOM 1250 O O . GLY A 1 157 ? -4.532 -1.153 -16.803 1.00 82.69 157 GLY A O 1
ATOM 1251 N N . ALA A 1 158 ? -3.121 0.028 -15.521 1.00 85.38 158 ALA A N 1
ATOM 1252 C CA . ALA A 1 158 ? -2.075 -0.982 -15.505 1.00 85.38 158 ALA A CA 1
ATOM 1253 C C . ALA A 1 158 ? -2.556 -2.272 -14.826 1.00 85.38 158 ALA A C 1
ATOM 1255 O O . ALA A 1 158 ? -3.134 -2.216 -13.742 1.00 85.38 158 ALA A O 1
ATOM 1256 N N . VAL A 1 159 ? -2.259 -3.418 -15.436 1.00 85.44 159 VAL A N 1
ATOM 1257 C CA . VAL A 1 159 ? -2.346 -4.718 -14.763 1.00 85.44 159 VAL A CA 1
ATOM 1258 C C . VAL A 1 159 ? -1.115 -4.867 -13.866 1.00 85.44 159 VAL A C 1
ATOM 1260 O O . VAL A 1 159 ? -0.017 -4.452 -14.252 1.00 85.44 159 VAL A O 1
ATOM 1263 N N . ALA A 1 160 ? -1.302 -5.411 -12.665 1.00 86.69 160 ALA A N 1
ATOM 1264 C CA . ALA A 1 160 ? -0.223 -5.695 -11.725 1.00 86.69 160 ALA A CA 1
ATOM 1265 C C . ALA A 1 160 ? 0.029 -7.203 -11.621 1.00 86.69 160 ALA A C 1
ATOM 1267 O O . ALA A 1 160 ? -0.889 -8.004 -11.806 1.00 86.69 160 ALA A O 1
ATOM 1268 N N . ASN A 1 161 ? 1.257 -7.575 -11.259 1.00 89.94 161 ASN A N 1
ATOM 1269 C CA . ASN A 1 161 ? 1.543 -8.899 -10.716 1.00 89.94 161 ASN A CA 1
ATOM 1270 C C . ASN A 1 161 ? 0.850 -9.038 -9.355 1.00 89.94 161 ASN A C 1
ATOM 1272 O O . ASN A 1 161 ? 0.698 -8.053 -8.627 1.00 89.94 161 ASN A O 1
ATOM 1276 N N . GLY A 1 162 ? 0.403 -10.240 -8.999 1.00 89.38 162 GLY A N 1
ATOM 1277 C CA . GLY A 1 162 ? -0.357 -10.391 -7.765 1.00 89.38 162 GLY A CA 1
ATOM 1278 C C . GLY A 1 162 ? -0.671 -11.821 -7.374 1.00 89.38 162 GLY A C 1
ATOM 1279 O O . GLY A 1 162 ? -0.717 -12.735 -8.194 1.00 89.38 162 GLY A O 1
ATOM 1280 N N . VAL A 1 163 ? -0.922 -11.997 -6.083 1.00 89.31 163 VAL A N 1
ATOM 1281 C CA . VAL A 1 163 ? -1.308 -13.263 -5.461 1.00 89.31 163 VAL A CA 1
ATOM 1282 C C . VAL A 1 163 ? -2.528 -12.997 -4.585 1.00 89.31 163 VAL A C 1
ATOM 1284 O O . VAL A 1 163 ? -2.588 -11.966 -3.921 1.00 89.31 163 VAL A O 1
ATOM 1287 N N . ILE A 1 164 ? -3.494 -13.915 -4.579 1.00 88.31 164 ILE A N 1
ATOM 1288 C CA . ILE A 1 164 ? -4.644 -13.880 -3.664 1.00 88.31 164 ILE A CA 1
ATOM 1289 C C . ILE A 1 164 ? -4.518 -15.057 -2.704 1.00 88.31 164 ILE A C 1
ATOM 1291 O O . ILE A 1 164 ? -4.287 -16.194 -3.132 1.00 88.31 164 ILE A O 1
ATOM 1295 N N . VAL A 1 165 ? -4.663 -14.778 -1.410 1.00 87.19 165 VAL A N 1
ATOM 1296 C CA . VAL A 1 165 ? -4.526 -15.762 -0.336 1.00 87.19 165 VAL A CA 1
ATOM 1297 C C . VAL A 1 165 ? -5.861 -15.891 0.377 1.00 87.19 165 VAL A C 1
ATOM 1299 O O . VAL A 1 165 ? -6.310 -14.957 1.017 1.00 87.19 165 VAL A O 1
ATOM 1302 N N . SER A 1 166 ? -6.483 -17.063 0.304 1.00 89.25 166 SER A N 1
ATOM 1303 C CA . SER A 1 166 ? -7.711 -17.343 1.043 1.00 89.25 166 SER A CA 1
ATOM 1304 C C . SER A 1 166 ? -7.402 -17.766 2.477 1.00 89.25 166 SER A C 1
ATOM 1306 O O . SER A 1 166 ? -6.580 -18.660 2.714 1.00 89.25 166 SER A O 1
ATOM 1308 N N . HIS A 1 167 ? -8.090 -17.143 3.427 1.00 86.62 167 HIS A N 1
ATOM 1309 C CA . HIS A 1 167 ? -7.978 -17.416 4.855 1.00 86.62 167 HIS A CA 1
ATOM 1310 C C . HIS A 1 167 ? -9.109 -18.333 5.347 1.00 86.62 167 HIS A C 1
ATOM 1312 O O . HIS A 1 167 ? -10.125 -18.540 4.681 1.00 86.62 167 HIS A O 1
ATOM 1318 N N . SER A 1 168 ? -8.934 -18.919 6.534 1.00 89.38 168 SER A N 1
ATOM 1319 C CA . SER A 1 168 ? -9.870 -19.906 7.099 1.00 89.38 168 SER A CA 1
ATOM 1320 C C . SER A 1 168 ? -11.246 -19.341 7.463 1.00 89.38 168 SER A C 1
ATOM 1322 O O . SER A 1 168 ? -12.195 -20.110 7.603 1.00 89.38 168 SER A O 1
ATOM 1324 N N . ASP A 1 169 ? -11.363 -18.023 7.616 1.00 82.62 169 ASP A N 1
ATOM 1325 C CA . ASP A 1 169 ? -12.618 -17.306 7.859 1.00 82.62 169 ASP A CA 1
ATOM 1326 C C . ASP A 1 169 ? -13.392 -16.981 6.566 1.00 82.62 169 ASP A C 1
ATOM 1328 O O . ASP A 1 169 ? -14.483 -16.414 6.622 1.00 82.62 169 ASP A O 1
ATOM 1332 N N . GLY A 1 170 ? -12.858 -17.378 5.406 1.00 79.50 170 GLY A N 1
ATOM 1333 C CA . GLY A 1 170 ? -13.452 -17.137 4.095 1.00 79.50 170 GLY A CA 1
ATOM 1334 C C . GLY A 1 170 ? -13.064 -15.801 3.463 1.00 79.50 170 GLY A C 1
ATOM 1335 O O . GLY A 1 170 ? -13.530 -15.514 2.361 1.00 79.50 170 GLY A O 1
ATOM 1336 N N . THR A 1 171 ? -12.215 -14.999 4.113 1.00 78.81 171 THR A N 1
ATOM 1337 C CA . THR A 1 171 ? -11.649 -13.782 3.513 1.00 78.81 171 THR A CA 1
ATOM 1338 C C . THR A 1 171 ? -10.543 -14.116 2.503 1.00 78.81 171 THR A C 1
ATOM 1340 O O . THR A 1 171 ? -10.061 -15.255 2.424 1.00 78.81 171 THR A O 1
ATOM 1343 N N . SER A 1 172 ? -10.201 -13.158 1.637 1.00 77.25 172 SER A N 1
ATOM 1344 C CA . SER A 1 172 ? -9.162 -13.271 0.601 1.00 77.25 172 SER A CA 1
ATOM 1345 C C . SER A 1 172 ? -8.516 -11.927 0.301 1.00 77.25 172 SER A C 1
ATOM 1347 O O . SER A 1 172 ? -9.200 -10.905 0.542 1.00 77.25 172 SER A O 1
#

pLDDT: mean 74.13, std 17.51, range [41.06, 94.19]